Protein AF-A0A523ZEX6-F1 (afdb_monomer_lite)

Foldseek 3Di:
DPPPPVVVVVVVVVVCVVQNPPRVCVVVVVVVLVVVQVVCVVVVHDDPSPPPDPPPDDDPPPPPDDDD

Structure (mmCIF, N/CA/C/O backbone):
data_AF-A0A523ZEX6-F1
#
_entry.id   AF-A0A523ZEX6-F1
#
loop_
_atom_site.group_PDB
_atom_site.id
_atom_site.type_symbol
_atom_site.label_atom_id
_atom_site.label_alt_id
_atom_site.label_comp_id
_atom_site.label_asym_id
_atom_site.label_entity_id
_atom_site.label_seq_id
_atom_site.pdbx_PDB_ins_code
_atom_site.Cartn_x
_atom_site.Cartn_y
_atom_site.Cartn_z
_atom_site.occupancy
_atom_site.B_iso_or_equiv
_atom_site.auth_seq_id
_atom_site.auth_comp_id
_atom_site.auth_asym_id
_atom_site.auth_atom_id
_atom_site.pdbx_PDB_model_num
ATOM 1 N N . MET A 1 1 ? 11.679 -30.754 -2.436 1.00 62.66 1 MET A N 1
ATOM 2 C CA . MET A 1 1 ? 12.382 -29.541 -2.908 1.00 62.66 1 MET A CA 1
ATOM 3 C C . MET A 1 1 ? 11.333 -28.448 -3.110 1.00 62.66 1 MET A C 1
ATOM 5 O O . MET A 1 1 ? 10.606 -28.537 -4.091 1.00 62.66 1 MET A O 1
ATOM 9 N N . PRO A 1 2 ? 11.118 -27.511 -2.169 1.00 55.12 2 PRO A N 1
ATOM 10 C CA . PRO A 1 2 ? 10.027 -26.549 -2.287 1.00 55.12 2 PRO A CA 1
ATOM 11 C C . PRO A 1 2 ? 10.465 -25.390 -3.189 1.00 55.12 2 PRO A C 1
ATOM 13 O O . PRO A 1 2 ? 11.081 -24.436 -2.729 1.00 55.12 2 PRO A O 1
ATOM 16 N N . LEU A 1 3 ? 10.157 -25.494 -4.481 1.00 64.38 3 LEU A N 1
ATOM 17 C CA . LEU A 1 3 ? 10.428 -24.456 -5.480 1.00 64.38 3 LEU A CA 1
ATOM 18 C C . LEU A 1 3 ? 9.311 -23.402 -5.578 1.00 64.38 3 LEU A C 1
ATOM 20 O O . LEU A 1 3 ? 9.339 -22.599 -6.487 1.00 64.38 3 LEU A O 1
ATOM 24 N N . HIS A 1 4 ? 8.367 -23.337 -4.636 1.00 67.69 4 HIS A N 1
ATOM 25 C CA . HIS A 1 4 ? 7.150 -22.514 -4.756 1.00 67.69 4 HIS A CA 1
ATOM 26 C C . HIS A 1 4 ? 7.345 -20.982 -4.630 1.00 67.69 4 HIS A C 1
ATOM 28 O O . HIS A 1 4 ? 6.374 -20.228 -4.614 1.00 67.69 4 HIS A O 1
ATOM 34 N N . GLY A 1 5 ? 8.578 -20.495 -4.444 1.00 85.38 5 GLY A N 1
ATOM 35 C CA . GLY A 1 5 ? 8.847 -19.069 -4.202 1.00 85.38 5 GLY A CA 1
ATOM 36 C C . GLY A 1 5 ? 8.898 -18.219 -5.474 1.00 85.38 5 GLY A C 1
ATOM 37 O O . GLY A 1 5 ? 8.557 -17.037 -5.449 1.00 85.38 5 GLY A O 1
ATOM 38 N N . TRP A 1 6 ? 9.311 -18.812 -6.594 1.00 87.44 6 TRP A N 1
ATOM 39 C CA . TRP A 1 6 ? 9.493 -18.092 -7.858 1.00 87.44 6 TRP A CA 1
ATOM 40 C C . TRP A 1 6 ? 8.185 -17.879 -8.643 1.00 87.44 6 TRP A C 1
ATOM 42 O O . TRP A 1 6 ? 8.084 -16.876 -9.350 1.00 87.44 6 TRP A O 1
ATOM 52 N N . GLU A 1 7 ? 7.152 -18.723 -8.489 1.00 85.25 7 GLU A N 1
ATOM 53 C CA . GLU A 1 7 ? 5.874 -18.531 -9.195 1.00 85.25 7 GLU A CA 1
ATOM 54 C C . GLU A 1 7 ? 5.168 -17.249 -8.740 1.00 85.25 7 GLU A C 1
ATOM 56 O O . GLU A 1 7 ? 4.635 -16.505 -9.566 1.00 85.25 7 GLU A O 1
ATOM 61 N N . PHE A 1 8 ? 5.216 -16.935 -7.441 1.00 88.88 8 PHE A N 1
ATOM 62 C CA . PHE A 1 8 ? 4.657 -15.685 -6.918 1.00 88.88 8 PHE A CA 1
ATOM 63 C C . PHE A 1 8 ? 5.345 -14.455 -7.509 1.00 88.88 8 PHE A C 1
ATOM 65 O O . PHE A 1 8 ? 4.679 -13.459 -7.792 1.00 88.88 8 PHE A O 1
ATOM 72 N N . LEU A 1 9 ? 6.657 -14.530 -7.747 1.00 89.81 9 LEU A N 1
ATOM 73 C CA . LEU A 1 9 ? 7.407 -13.439 -8.359 1.00 89.81 9 LEU A CA 1
ATOM 74 C C . LEU A 1 9 ? 6.902 -13.155 -9.782 1.00 89.81 9 LEU A C 1
ATOM 76 O O . LEU A 1 9 ? 6.671 -11.999 -10.128 1.00 89.81 9 LEU A O 1
ATOM 80 N N . ILE A 1 10 ? 6.659 -14.201 -10.579 1.00 92.62 10 ILE A N 1
ATOM 81 C CA . ILE A 1 10 ? 6.135 -14.075 -11.950 1.00 92.62 10 ILE A CA 1
ATOM 82 C C . ILE A 1 10 ? 4.745 -13.429 -11.948 1.00 92.62 10 ILE A C 1
ATOM 84 O O . ILE A 1 10 ? 4.497 -12.503 -12.721 1.00 92.62 10 ILE A O 1
ATOM 88 N N . ILE A 1 11 ? 3.852 -13.866 -11.056 1.00 91.69 11 ILE A N 1
ATOM 89 C CA . ILE A 1 11 ? 2.496 -13.304 -10.948 1.00 91.69 11 ILE A CA 1
ATOM 90 C C . ILE A 1 11 ? 2.561 -11.816 -10.593 1.00 91.69 11 ILE A C 1
ATOM 92 O O . ILE A 1 11 ? 1.901 -10.998 -11.234 1.00 91.69 11 ILE A O 1
ATOM 96 N N . VAL A 1 12 ? 3.391 -11.446 -9.613 1.00 91.06 12 VAL A N 1
ATOM 97 C CA . VAL A 1 12 ? 3.581 -10.044 -9.214 1.00 91.06 12 VAL A CA 1
ATOM 98 C C . VAL A 1 12 ? 4.078 -9.207 -10.391 1.00 91.06 12 VAL A C 1
ATOM 100 O O . VAL A 1 12 ? 3.542 -8.128 -10.625 1.00 91.06 12 VAL A O 1
ATOM 103 N N . VAL A 1 13 ? 5.032 -9.707 -11.178 1.00 92.69 13 VAL A N 1
ATOM 104 C CA . VAL A 1 13 ? 5.541 -8.996 -12.361 1.00 92.69 13 VAL A CA 1
ATOM 105 C C . VAL A 1 13 ? 4.434 -8.749 -13.390 1.00 92.69 13 VAL A C 1
ATOM 107 O O . VAL A 1 13 ? 4.289 -7.619 -13.854 1.00 92.69 13 VAL A O 1
ATOM 110 N N . VAL A 1 14 ? 3.606 -9.750 -13.705 1.00 93.69 14 VAL A N 1
ATOM 111 C CA . VAL A 1 14 ? 2.490 -9.590 -14.660 1.00 93.69 14 VAL A CA 1
ATOM 112 C C . VAL A 1 14 ? 1.487 -8.544 -14.171 1.00 93.69 14 VAL A C 1
ATOM 114 O O . VAL A 1 14 ? 1.083 -7.663 -14.932 1.00 93.69 14 VAL A O 1
ATOM 117 N N . VAL A 1 15 ? 1.119 -8.583 -12.890 1.00 91.88 15 VAL A N 1
ATOM 118 C CA . VAL A 1 15 ? 0.194 -7.602 -12.303 1.00 91.88 15 VAL A CA 1
ATOM 119 C C . VAL A 1 15 ? 0.811 -6.201 -12.312 1.00 91.88 15 VAL A C 1
ATOM 121 O O . VAL A 1 15 ? 0.122 -5.238 -12.635 1.00 91.88 15 VAL A O 1
ATOM 124 N N . LEU A 1 16 ? 2.108 -6.056 -12.031 1.00 91.31 16 LEU A N 1
ATOM 125 C CA . LEU A 1 16 ? 2.796 -4.761 -12.094 1.00 91.31 16 LEU A CA 1
ATOM 126 C C . LEU A 1 16 ? 2.879 -4.199 -13.516 1.00 91.31 16 LEU A C 1
ATOM 128 O O . LEU A 1 16 ? 2.894 -2.982 -13.661 1.00 91.31 16 LEU A O 1
ATOM 132 N N . ILE A 1 17 ? 2.905 -5.035 -14.555 1.00 92.56 17 ILE A N 1
ATOM 133 C CA . ILE A 1 17 ? 2.851 -4.568 -15.950 1.00 92.56 17 ILE A CA 1
ATOM 134 C C . ILE A 1 17 ? 1.455 -4.023 -16.281 1.00 92.56 17 ILE A C 1
ATOM 136 O O . ILE A 1 17 ? 1.343 -2.957 -16.878 1.00 92.56 17 ILE A O 1
ATOM 140 N N . VAL A 1 18 ? 0.393 -4.719 -15.862 1.00 92.50 18 VAL A N 1
ATOM 141 C CA . VAL A 1 18 ? -0.998 -4.311 -16.137 1.00 92.50 18 VAL A CA 1
ATOM 142 C C . VAL A 1 18 ? -1.411 -3.094 -15.304 1.00 92.50 18 VAL A C 1
ATOM 144 O O . VAL A 1 18 ? -2.011 -2.156 -15.822 1.00 92.50 18 VAL A O 1
ATOM 147 N N . PHE A 1 19 ? -1.101 -3.102 -14.007 1.00 89.75 19 PHE A N 1
ATOM 148 C CA . PHE A 1 19 ? -1.517 -2.061 -13.064 1.00 89.75 19 PHE A CA 1
ATOM 149 C C . PHE A 1 19 ? -0.479 -0.944 -12.897 1.00 89.75 19 PHE A C 1
ATOM 151 O O . PHE A 1 19 ? -0.836 0.176 -12.537 1.00 89.75 19 PHE A O 1
ATOM 158 N N . GLY A 1 20 ? 0.801 -1.213 -13.149 1.00 86.31 20 GLY A N 1
ATOM 159 C CA . GLY A 1 20 ? 1.906 -0.292 -12.886 1.00 86.31 20 GLY A CA 1
ATOM 160 C C . GLY A 1 20 ? 2.435 -0.366 -11.446 1.00 86.31 20 GLY A C 1
ATOM 161 O O . GLY A 1 20 ? 1.685 -0.555 -10.483 1.00 86.31 20 GLY A O 1
ATOM 162 N N . VAL A 1 21 ? 3.741 -0.125 -11.278 1.00 82.50 21 VAL A N 1
ATOM 163 C CA . VAL A 1 21 ? 4.456 -0.203 -9.983 1.00 82.50 21 VAL A CA 1
ATOM 164 C C . VAL A 1 21 ? 3.973 0.790 -8.918 1.00 82.50 21 VAL A C 1
ATOM 166 O O . VAL A 1 21 ? 4.177 0.564 -7.730 1.00 82.50 21 VAL A O 1
ATOM 169 N N . GLY A 1 22 ? 3.307 1.876 -9.321 1.00 83.19 22 GLY A N 1
ATOM 170 C CA . GLY A 1 22 ? 2.784 2.889 -8.399 1.00 83.19 22 GLY A CA 1
ATOM 171 C C . GLY A 1 22 ? 1.339 2.658 -7.952 1.00 83.19 22 GLY A C 1
ATOM 172 O O . GLY A 1 22 ? 0.962 3.071 -6.858 1.00 83.19 22 GLY A O 1
ATOM 173 N N . LYS A 1 23 ? 0.513 1.988 -8.766 1.00 85.69 23 LYS A N 1
ATOM 174 C CA . LYS A 1 23 ? -0.934 1.886 -8.506 1.00 85.69 23 LYS A CA 1
ATOM 175 C C . LYS A 1 23 ? -1.272 0.807 -7.489 1.00 85.69 23 LYS A C 1
ATOM 177 O O . LYS A 1 23 ? -2.145 1.030 -6.659 1.00 85.69 23 LYS A O 1
ATOM 182 N N . LEU A 1 24 ? -0.568 -0.324 -7.509 1.00 88.44 24 LEU A N 1
ATOM 183 C CA . LEU A 1 24 ? -0.734 -1.388 -6.515 1.00 88.44 24 LEU A CA 1
ATOM 184 C C . LEU A 1 24 ? -0.515 -0.890 -5.073 1.00 88.44 24 LEU A C 1
ATOM 186 O O . LEU A 1 24 ? -1.458 -0.975 -4.290 1.00 88.44 24 LEU A O 1
ATOM 190 N N . PRO A 1 25 ? 0.650 -0.319 -4.702 1.00 83.06 25 PRO A N 1
ATOM 191 C CA . PRO A 1 25 ? 0.886 0.136 -3.330 1.00 83.06 25 PRO A CA 1
ATOM 192 C C . PRO A 1 25 ? -0.023 1.304 -2.926 1.00 83.06 25 PRO A C 1
ATOM 194 O O . PRO A 1 25 ? -0.443 1.378 -1.774 1.00 83.06 25 PRO A O 1
ATOM 197 N N . GLN A 1 26 ? -0.381 2.188 -3.863 1.00 87.00 26 GLN A N 1
ATOM 198 C CA . GLN A 1 26 ? -1.289 3.304 -3.593 1.00 87.00 26 GLN A CA 1
ATOM 199 C C . GLN A 1 26 ? -2.718 2.819 -3.293 1.00 87.00 26 GLN A C 1
ATOM 201 O O . GLN A 1 26 ? -3.312 3.227 -2.294 1.00 87.00 26 GLN A O 1
ATOM 206 N N . THR A 1 27 ? -3.254 1.911 -4.114 1.00 89.50 27 THR A N 1
ATOM 207 C CA . THR A 1 27 ? -4.595 1.336 -3.922 1.00 89.50 27 THR A CA 1
ATOM 208 C C . THR A 1 27 ? -4.643 0.450 -2.680 1.00 89.50 27 THR A C 1
ATOM 210 O O . THR A 1 27 ? -5.572 0.559 -1.880 1.00 89.50 27 THR A O 1
ATOM 213 N N . LEU A 1 28 ? -3.616 -0.377 -2.464 1.00 88.81 28 LEU A N 1
ATOM 214 C CA . LEU A 1 28 ? -3.520 -1.247 -1.292 1.00 88.81 28 LEU A CA 1
ATOM 215 C C . LEU A 1 28 ? -3.306 -0.448 0.001 1.00 88.81 28 LEU A C 1
ATOM 217 O O . LEU A 1 28 ? -3.807 -0.850 1.044 1.00 88.81 28 LEU A O 1
ATOM 221 N N . GLY A 1 29 ? -2.628 0.701 -0.056 1.00 89.62 29 GLY A N 1
ATOM 222 C CA . GLY A 1 29 ? -2.487 1.620 1.074 1.00 89.62 29 GLY A CA 1
ATOM 223 C C . GLY A 1 29 ? -3.828 2.205 1.524 1.00 89.62 29 GLY A C 1
ATOM 224 O O . GLY A 1 29 ? -4.140 2.179 2.714 1.00 89.62 29 GLY A O 1
ATOM 225 N N . SER A 1 30 ? -4.658 2.672 0.588 1.00 88.75 30 SER A N 1
ATOM 226 C CA . SER A 1 30 ? -6.009 3.172 0.895 1.00 88.75 30 SER A CA 1
ATOM 227 C C . SER A 1 30 ? -6.935 2.062 1.398 1.00 88.75 30 SER A C 1
ATOM 229 O O . SER A 1 30 ? -7.630 2.245 2.398 1.00 88.75 30 SER A O 1
ATOM 231 N N . LEU A 1 31 ? -6.897 0.886 0.760 1.00 91.75 31 LEU A N 1
ATOM 232 C CA . LEU A 1 31 ? -7.666 -0.284 1.192 1.00 91.75 31 LEU A CA 1
ATOM 233 C C . LEU A 1 31 ? -7.213 -0.765 2.581 1.00 91.75 31 LEU A C 1
ATOM 235 O O . LEU A 1 31 ? -8.032 -1.058 3.447 1.00 91.75 31 LEU A O 1
ATOM 239 N N . GLY A 1 32 ? -5.902 -0.786 2.819 1.00 89.75 32 GLY A N 1
ATOM 240 C CA . GLY A 1 32 ? -5.279 -1.202 4.070 1.00 89.75 32 GLY A CA 1
ATOM 241 C C . GLY A 1 32 ? -5.634 -0.291 5.239 1.00 89.75 32 GLY A C 1
ATOM 242 O O . GLY A 1 32 ? -5.882 -0.794 6.332 1.00 89.75 32 GLY A O 1
ATOM 243 N N . LYS A 1 33 ? -5.743 1.027 5.015 1.00 89.31 33 LYS A N 1
ATOM 244 C CA . LYS A 1 33 ? -6.267 1.972 6.017 1.00 89.31 33 LYS A CA 1
ATOM 245 C C . LYS A 1 33 ? -7.712 1.632 6.400 1.00 89.31 33 LYS A C 1
ATOM 247 O O . LYS A 1 33 ? -8.009 1.544 7.586 1.00 89.31 33 LYS A O 1
ATOM 252 N N . GLY A 1 34 ? -8.577 1.347 5.423 1.00 90.38 34 GLY A N 1
ATOM 253 C CA . GLY A 1 34 ? -9.962 0.925 5.674 1.00 90.38 34 GLY A CA 1
ATOM 254 C C . GLY A 1 34 ? -10.060 -0.398 6.441 1.00 90.38 34 GLY A C 1
ATOM 255 O O . GLY A 1 34 ? -10.752 -0.479 7.453 1.00 90.38 34 GLY A O 1
ATOM 256 N N . VAL A 1 35 ? -9.299 -1.415 6.020 1.00 91.25 35 VAL A N 1
ATOM 257 C CA . VAL A 1 35 ? -9.235 -2.719 6.708 1.00 91.25 35 VAL A CA 1
ATOM 258 C C . VAL A 1 35 ? -8.681 -2.56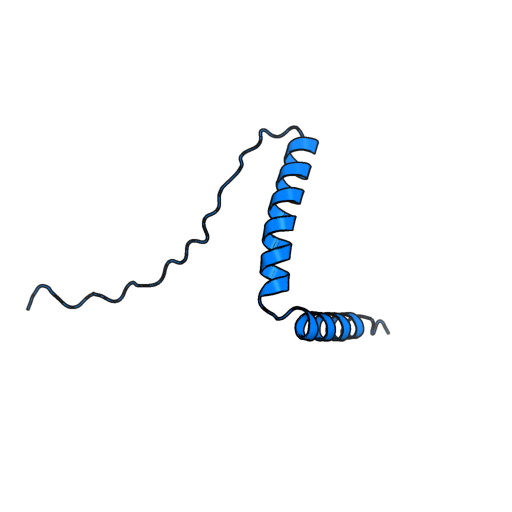9 8.128 1.00 91.25 35 VAL A C 1
ATOM 260 O O . VAL A 1 35 ? -9.184 -3.208 9.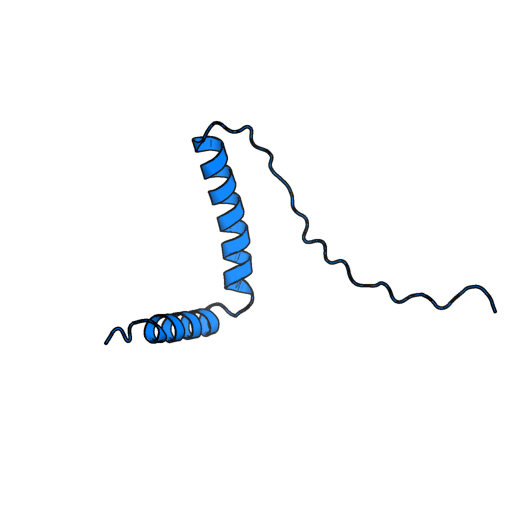049 1.00 91.25 35 VAL A O 1
ATOM 263 N N . ARG A 1 36 ? -7.675 -1.710 8.343 1.00 88.62 36 ARG A N 1
ATOM 264 C CA . ARG A 1 36 ? -7.109 -1.414 9.671 1.00 88.62 36 ARG A CA 1
ATOM 265 C C . ARG A 1 36 ? -8.156 -0.788 10.590 1.00 88.62 36 ARG A C 1
ATOM 267 O O . ARG A 1 36 ? -8.274 -1.235 11.728 1.00 88.62 36 ARG A O 1
ATOM 274 N N . SER A 1 37 ? -8.918 0.191 10.103 1.00 85.88 37 SER A N 1
ATOM 275 C CA . SER A 1 37 ? -10.005 0.819 10.864 1.00 85.88 37 SER A CA 1
ATOM 276 C C . SER A 1 37 ? -11.121 -0.172 11.182 1.00 85.88 37 SER A C 1
ATOM 278 O O . SER A 1 37 ? -11.584 -0.216 12.317 1.00 85.88 37 SER A O 1
ATOM 280 N N . PHE A 1 38 ? -11.488 -1.032 10.226 1.00 90.19 38 PHE A N 1
ATOM 281 C CA . PHE A 1 38 ? -12.481 -2.085 10.448 1.00 90.19 38 PHE A CA 1
ATOM 282 C C . PHE A 1 38 ? -12.018 -3.082 11.513 1.00 90.19 38 PHE A C 1
ATOM 284 O O . PHE A 1 38 ? -12.788 -3.472 12.386 1.00 90.19 38 PHE A O 1
ATOM 291 N N . ARG A 1 39 ? -10.732 -3.451 11.491 1.00 89.44 39 ARG A N 1
ATOM 292 C CA . ARG A 1 39 ? -10.150 -4.373 12.472 1.00 89.44 39 ARG A CA 1
ATOM 293 C C . ARG A 1 39 ? -10.050 -3.760 13.869 1.00 89.44 39 ARG A C 1
ATOM 295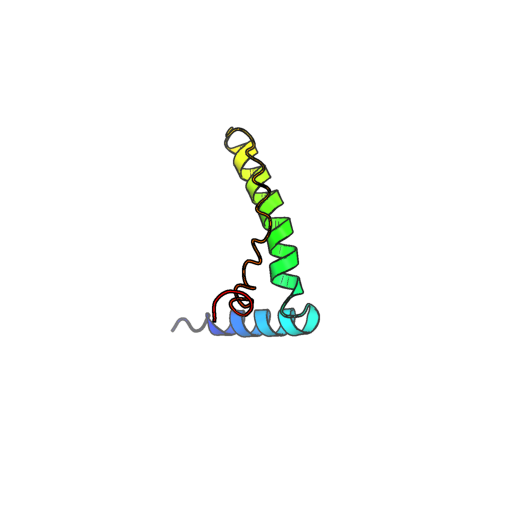 O O . ARG A 1 39 ? -10.304 -4.470 14.831 1.00 89.44 39 ARG A O 1
ATOM 302 N N . LYS A 1 40 ? -9.715 -2.469 13.979 1.00 87.94 40 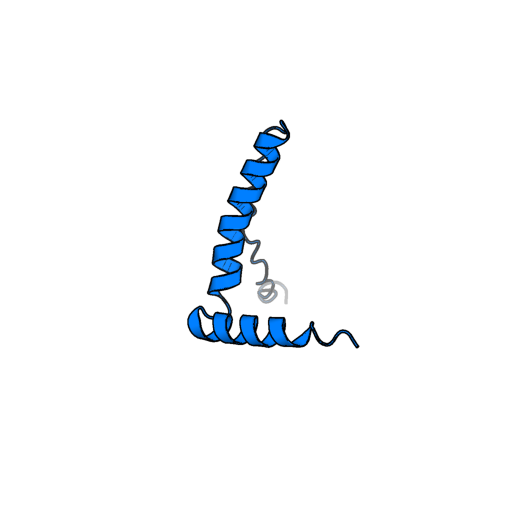LYS A N 1
ATOM 303 C CA . LYS A 1 40 ? -9.727 -1.724 15.253 1.00 87.94 40 LYS A CA 1
ATOM 304 C C . LYS A 1 40 ? -11.137 -1.634 15.840 1.00 87.94 40 LYS A C 1
ATOM 306 O O . LYS A 1 40 ? -11.334 -1.986 16.996 1.00 87.94 40 LYS A O 1
ATOM 311 N N . ALA A 1 41 ? -12.119 -1.265 15.015 1.00 86.50 41 ALA A N 1
ATOM 312 C CA . ALA A 1 41 ? -13.519 -1.200 15.427 1.00 86.50 41 ALA A CA 1
ATOM 313 C C . ALA A 1 41 ? -14.054 -2.574 15.867 1.00 86.50 41 ALA A C 1
ATOM 315 O O . ALA A 1 41 ? -14.718 -2.678 16.893 1.00 86.50 41 ALA A O 1
ATOM 316 N N . ALA A 1 42 ? -13.712 -3.643 15.137 1.00 89.00 42 ALA A N 1
ATOM 317 C CA . ALA A 1 42 ? -14.066 -5.014 15.509 1.00 89.00 42 ALA A CA 1
ATOM 318 C C . ALA A 1 42 ? -13.386 -5.486 16.808 1.00 89.00 42 ALA A C 1
ATOM 320 O O . ALA A 1 42 ? -13.924 -6.349 17.495 1.00 89.00 42 ALA A O 1
ATOM 321 N N . ALA A 1 43 ? -12.222 -4.927 17.150 1.00 89.06 43 ALA A N 1
ATOM 322 C CA . ALA A 1 43 ? -11.511 -5.202 18.397 1.00 89.06 43 ALA A CA 1
ATOM 323 C C . ALA A 1 43 ? -12.003 -4.352 19.586 1.00 89.06 43 ALA A C 1
ATOM 325 O O . ALA A 1 43 ? -11.494 -4.518 20.691 1.00 89.06 43 ALA A O 1
ATOM 326 N N . GLY A 1 44 ? -12.978 -3.457 19.380 1.00 82.12 44 GLY A N 1
ATOM 327 C CA . GLY A 1 44 ? -13.500 -2.575 20.428 1.00 82.12 44 GLY A CA 1
ATOM 328 C C . GLY A 1 44 ? -12.538 -1.461 20.857 1.00 82.12 44 GLY A C 1
ATOM 329 O O . GLY A 1 44 ? -12.794 -0.808 21.864 1.00 82.12 44 GLY A O 1
ATOM 330 N N . GLU A 1 45 ? -11.448 -1.230 20.116 1.00 78.06 45 GLU A N 1
ATOM 331 C CA . GLU A 1 45 ? -10.576 -0.070 20.325 1.00 78.06 45 GLU A CA 1
ATOM 332 C C . GLU A 1 45 ? -11.225 1.187 19.731 1.00 78.06 45 GLU A C 1
ATOM 334 O O . GLU A 1 45 ? -11.732 1.167 18.603 1.00 78.06 45 GLU A O 1
ATOM 339 N N . GLU A 1 46 ? -11.181 2.297 20.475 1.00 70.56 46 GLU A N 1
ATOM 340 C CA . GLU A 1 46 ? -11.638 3.601 19.991 1.00 70.56 46 GLU A CA 1
ATOM 341 C C . GLU A 1 46 ? -10.921 3.973 18.679 1.00 70.56 46 GLU A C 1
ATOM 343 O O . GLU A 1 46 ? -9.709 3.791 18.513 1.00 70.56 46 GLU A O 1
ATOM 348 N N . MET A 1 47 ? -11.695 4.464 17.706 1.00 62.69 47 MET A N 1
ATOM 349 C CA . MET A 1 47 ? -11.205 4.803 16.370 1.00 62.69 47 MET A CA 1
ATOM 350 C C . MET A 1 47 ? -10.280 6.025 16.408 1.00 62.69 47 MET A C 1
ATOM 352 O O . MET A 1 47 ? -10.704 7.148 16.155 1.00 62.69 47 MET A O 1
ATOM 356 N N . ASP A 1 48 ? -8.988 5.800 16.626 1.00 64.88 48 ASP A N 1
ATOM 357 C CA . ASP A 1 48 ? -7.962 6.773 16.254 1.00 64.88 48 ASP A CA 1
ATOM 358 C C . ASP A 1 48 ? -7.723 6.686 14.738 1.00 64.88 48 ASP A C 1
ATOM 360 O O . ASP A 1 48 ? -6.942 5.856 14.240 1.00 64.88 48 ASP A O 1
ATOM 364 N N . ILE A 1 49 ? -8.488 7.489 13.992 1.00 59.62 49 ILE A N 1
ATOM 365 C CA . ILE A 1 49 ? -8.296 7.743 12.562 1.00 59.62 49 ILE A CA 1
ATOM 366 C C . ILE A 1 49 ? -7.061 8.628 12.368 1.00 59.62 49 ILE A C 1
ATOM 368 O O . ILE A 1 49 ? -7.152 9.792 11.989 1.00 59.62 49 ILE A O 1
ATOM 372 N N . GLY A 1 50 ? -5.886 8.048 12.607 1.00 61.59 50 GLY A N 1
ATOM 373 C CA . GLY A 1 50 ? -4.605 8.662 12.291 1.00 61.59 50 GLY A CA 1
ATOM 374 C C . GLY A 1 50 ? -4.519 8.961 10.795 1.00 61.59 50 GLY A C 1
ATOM 375 O O . GLY A 1 50 ? -4.167 8.097 9.984 1.00 61.59 50 GLY A O 1
ATOM 376 N N . LEU A 1 51 ? -4.840 10.200 10.426 1.00 57.88 51 LEU A N 1
ATOM 377 C CA . LEU A 1 51 ? -4.509 10.794 9.143 1.00 57.88 51 LEU A CA 1
ATOM 378 C C . LEU A 1 51 ? -2.985 10.940 9.100 1.00 57.88 51 LEU A C 1
ATOM 380 O O . LEU A 1 51 ? -2.436 12.009 9.321 1.00 57.88 51 LEU A O 1
ATOM 384 N N . SER A 1 52 ? -2.272 9.841 8.850 1.00 56.03 52 SER A N 1
ATOM 385 C CA . SER A 1 52 ? -0.876 9.927 8.438 1.00 56.03 52 SER A CA 1
ATOM 386 C C . SER A 1 52 ? -0.875 10.523 7.037 1.00 56.03 52 SER A C 1
ATOM 388 O O . SER A 1 52 ? -1.017 9.813 6.030 1.00 56.03 52 SER A O 1
ATOM 390 N N . GLU A 1 53 ? -0.797 11.851 7.004 1.00 60.62 53 GLU A N 1
ATOM 391 C CA . GLU A 1 53 ? -0.231 12.609 5.903 1.00 60.62 53 GLU A CA 1
ATOM 392 C C . GLU A 1 53 ? 1.045 11.891 5.445 1.00 60.62 53 GLU A C 1
ATOM 394 O O . GLU A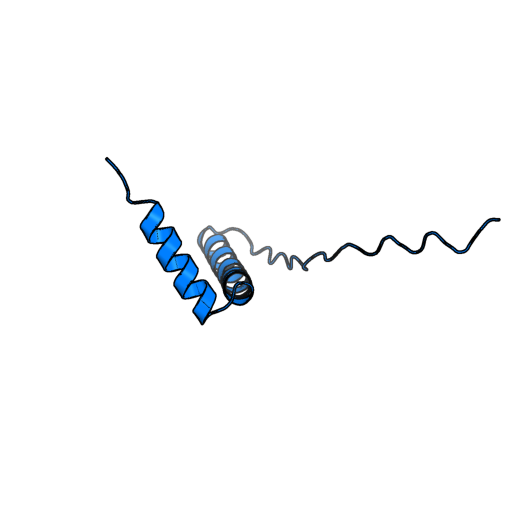 1 53 ? 1.852 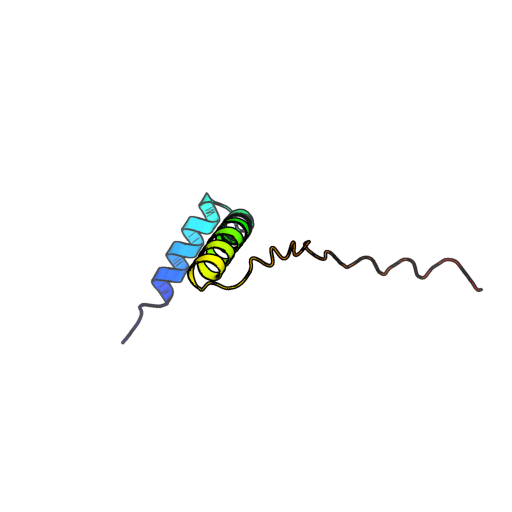11.455 6.277 1.00 60.62 53 GLU A O 1
ATOM 399 N N . PRO A 1 54 ? 1.257 11.708 4.133 1.00 50.62 54 PRO A N 1
ATOM 400 C CA . PRO A 1 54 ? 2.579 11.362 3.669 1.00 50.62 54 PRO A CA 1
ATOM 401 C C . PRO A 1 54 ? 3.458 12.559 4.027 1.00 50.62 54 PRO A C 1
ATOM 403 O O . PRO A 1 54 ? 3.411 13.583 3.350 1.00 50.62 54 PRO A O 1
ATOM 406 N N . LYS A 1 55 ? 4.253 12.440 5.095 1.00 49.62 55 LYS A N 1
ATOM 407 C CA . LYS A 1 55 ? 5.378 13.335 5.350 1.00 49.62 55 LYS A CA 1
ATOM 408 C C . LYS A 1 55 ? 6.364 13.155 4.191 1.00 49.62 55 LYS A C 1
ATOM 410 O O . LYS A 1 55 ? 7.327 12.398 4.280 1.00 49.62 55 LYS A O 1
ATOM 415 N N . LYS A 1 56 ? 6.092 13.812 3.060 1.00 51.38 56 LYS A N 1
ATOM 416 C CA . LYS A 1 56 ? 7.111 14.202 2.091 1.00 51.38 56 LYS A CA 1
ATOM 417 C C . LYS A 1 56 ? 7.892 15.329 2.751 1.00 51.38 56 LYS A C 1
ATOM 419 O O . LYS A 1 56 ? 7.616 16.499 2.538 1.00 51.38 56 LYS A O 1
ATOM 424 N N . GLU A 1 57 ? 8.843 14.954 3.591 1.00 61.22 57 GLU A N 1
ATOM 425 C CA . GLU A 1 57 ? 9.924 15.844 3.980 1.00 61.22 57 GLU A CA 1
ATOM 426 C C . GLU A 1 57 ? 11.130 15.480 3.124 1.00 61.22 57 GLU A C 1
ATOM 428 O O . GLU A 1 57 ? 11.638 14.363 3.222 1.00 61.22 57 GLU A O 1
ATOM 433 N N . LYS A 1 58 ? 11.503 16.402 2.234 1.00 52.22 58 LYS A N 1
ATOM 434 C CA . LYS A 1 58 ? 12.860 16.639 1.728 1.00 52.22 58 LYS A CA 1
ATOM 435 C C . LYS A 1 58 ? 12.802 17.830 0.774 1.00 52.22 58 LYS A C 1
ATOM 437 O O . LYS A 1 58 ? 12.591 17.647 -0.415 1.00 52.22 58 LYS A O 1
ATOM 442 N N . ASP A 1 59 ? 12.969 19.018 1.340 1.00 48.50 59 ASP A N 1
ATOM 443 C CA . ASP A 1 59 ? 13.731 20.093 0.705 1.00 48.50 59 ASP A CA 1
ATOM 444 C C . ASP A 1 59 ? 14.344 20.960 1.816 1.00 48.50 59 ASP A C 1
ATOM 446 O O . ASP A 1 59 ? 13.899 22.049 2.160 1.00 48.50 59 ASP A O 1
ATOM 450 N N . THR A 1 60 ? 15.332 20.380 2.497 1.00 59.53 60 THR A N 1
ATOM 451 C CA . THR A 1 60 ? 16.379 21.147 3.174 1.00 59.53 60 THR A CA 1
ATOM 452 C C . THR A 1 60 ? 17.484 21.376 2.149 1.00 59.53 60 THR A C 1
ATOM 454 O O . THR A 1 60 ? 18.473 20.644 2.145 1.00 59.53 60 THR A O 1
ATOM 457 N N . SER A 1 61 ? 17.311 22.343 1.252 1.00 61.03 61 SER A N 1
ATOM 458 C CA . SER A 1 61 ? 18.426 22.932 0.506 1.00 61.03 61 SER A CA 1
ATOM 459 C C . SER A 1 61 ? 18.147 24.380 0.118 1.00 61.03 61 SER A C 1
ATOM 461 O O . SER A 1 61 ? 18.178 24.718 -1.050 1.00 61.03 61 SER A O 1
ATOM 463 N N . ASP A 1 62 ? 17.934 25.250 1.101 1.00 52.22 62 ASP A N 1
ATOM 464 C CA . ASP A 1 62 ? 18.183 26.686 0.922 1.00 52.22 62 ASP A CA 1
ATOM 465 C C . ASP A 1 62 ? 18.910 27.228 2.156 1.00 52.22 62 ASP A C 1
ATOM 467 O O . ASP A 1 62 ? 18.469 28.110 2.888 1.00 52.22 62 ASP A O 1
ATOM 471 N N . LEU A 1 63 ? 20.078 26.629 2.395 1.00 61.19 63 LEU A N 1
ATOM 472 C CA . LEU A 1 63 ? 21.155 27.188 3.200 1.00 61.19 63 LEU A CA 1
ATOM 473 C C . LEU A 1 63 ? 22.059 28.007 2.261 1.00 61.19 63 LEU A C 1
ATOM 475 O O . LEU A 1 63 ? 23.172 27.589 1.967 1.00 61.19 63 LEU A O 1
ATOM 479 N N . ALA A 1 64 ? 21.565 29.121 1.711 1.00 60.72 64 ALA A N 1
ATOM 480 C CA . ALA A 1 64 ? 22.380 30.015 0.879 1.00 60.72 64 ALA A CA 1
ATOM 481 C C . ALA A 1 64 ? 21.781 31.425 0.733 1.00 60.72 64 ALA A C 1
ATOM 483 O O . ALA A 1 64 ? 21.609 31.907 -0.379 1.00 60.72 64 ALA A O 1
ATOM 484 N N . SER A 1 65 ? 21.448 32.103 1.834 1.00 61.56 65 SER A N 1
ATOM 485 C CA . SER A 1 65 ? 21.350 33.575 1.876 1.00 61.56 65 SER A CA 1
ATOM 486 C C . SER A 1 65 ? 21.221 34.045 3.319 1.00 61.56 65 SER A C 1
ATOM 488 O O . SER A 1 65 ? 20.118 34.306 3.783 1.00 61.56 65 SER A O 1
ATOM 490 N N . THR A 1 66 ? 22.332 34.104 4.055 1.00 67.06 66 THR A N 1
ATOM 491 C CA . THR A 1 66 ? 22.582 35.071 5.143 1.00 67.06 66 THR A CA 1
ATOM 492 C C . THR A 1 66 ? 23.926 34.737 5.786 1.00 67.06 66 THR A C 1
ATOM 494 O O . THR A 1 66 ? 24.122 33.624 6.261 1.00 67.06 66 THR A O 1
ATOM 497 N N . SER A 1 67 ? 24.809 35.739 5.844 1.00 57.22 67 SER A N 1
ATOM 498 C CA . SER A 1 67 ? 26.067 35.777 6.604 1.00 57.22 67 SER A CA 1
ATOM 499 C C . SER A 1 67 ? 27.330 35.218 5.929 1.00 57.22 67 SER A C 1
ATOM 501 O O . SER A 1 67 ? 27.986 34.331 6.477 1.00 57.22 67 SER A O 1
ATOM 503 N N . SER A 1 68 ? 27.731 35.795 4.793 1.00 47.44 68 SER A N 1
ATOM 504 C CA . SER A 1 68 ? 29.030 36.489 4.598 1.00 47.44 68 SER A CA 1
ATOM 505 C C . SER A 1 68 ? 29.096 37.108 3.207 1.00 47.44 68 SER A C 1
ATOM 507 O O . SER A 1 68 ? 28.644 36.434 2.257 1.00 47.44 68 SER A O 1
#

Sequence (68 aa):
MPLHGWEFLIIVVVVLIVFGVGKLPQTLGSLGKGVRSFRKAAAGEEMDIGLSEPKKEKDTSDLASTSS

pLDDT: mean 76.67, std 15.28, range [47.44, 93.69]

Secondary structure (DSSP, 8-state):
---THHHHHHHHHHHHHHH-TTHHHHHHHHHHHHHHHHHHHHTT--------------------SS--

Radius of gyration: 20.73 Å; chains: 1; bounding box: 43×66×37 Å